Protein AF-V9G3A2-F1 (afdb_monomer)

Solvent-accessible surface area (backbone atoms only — not comparable to full-atom values): 4852 Å² total; per-residue (Å²): 138,83,89,59,60,89,78,73,86,66,54,82,77,56,41,67,69,55,70,34,71,70,48,47,48,46,39,48,51,54,50,50,52,51,50,54,51,24,64,75,69,73,47,55,76,65,50,36,75,75,33,70,68,52,33,53,54,50,52,52,50,40,47,74,74,68,46,80,90,66,82,79,83,80,72,86,128

Structure (mmCIF, N/CA/C/O backbone):
data_AF-V9G3A2-F1
#
_entry.id   AF-V9G3A2-F1
#
loop_
_atom_site.group_PDB
_atom_site.id
_atom_site.type_symbol
_a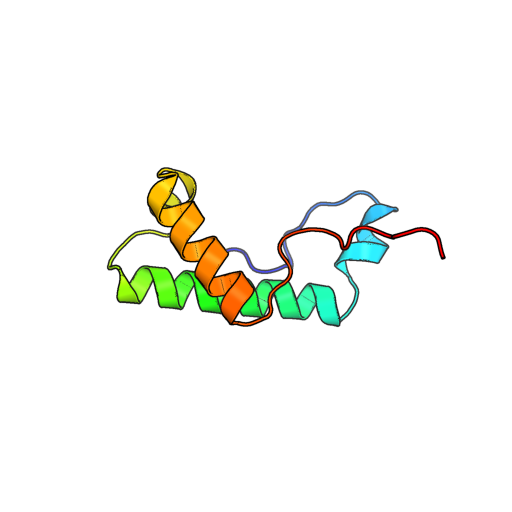tom_site.label_atom_id
_atom_site.label_alt_id
_atom_site.label_comp_id
_atom_site.label_asym_id
_atom_site.label_entity_id
_atom_site.label_seq_id
_atom_site.pdbx_PDB_ins_code
_atom_site.Cartn_x
_atom_site.Cartn_y
_atom_site.Cartn_z
_atom_site.occupancy
_atom_site.B_iso_or_equiv
_atom_site.auth_seq_id
_atom_site.auth_comp_id
_atom_site.auth_asym_id
_atom_site.auth_atom_id
_atom_site.pdbx_PDB_model_num
ATOM 1 N N . MET A 1 1 ? -2.522 10.238 11.507 1.00 58.28 1 MET A N 1
ATOM 2 C CA . MET A 1 1 ? -1.864 10.949 10.389 1.00 58.28 1 MET A CA 1
ATOM 3 C C . MET A 1 1 ? -1.388 9.908 9.391 1.00 58.28 1 MET A C 1
ATOM 5 O O . MET A 1 1 ? -0.724 8.973 9.819 1.00 58.28 1 MET A O 1
ATOM 9 N N . LEU A 1 2 ? -1.738 10.039 8.111 1.00 66.56 2 LEU A N 1
ATOM 10 C CA . LEU A 1 2 ? -1.183 9.217 7.030 1.00 66.56 2 LEU A CA 1
ATOM 11 C C . LEU A 1 2 ? -0.242 10.097 6.208 1.00 66.56 2 LEU A C 1
ATOM 13 O O . LEU A 1 2 ? -0.641 11.161 5.739 1.00 66.56 2 LEU A O 1
ATOM 17 N N . ALA A 1 3 ? 1.025 9.701 6.110 1.00 63.19 3 ALA A N 1
ATOM 18 C CA . ALA A 1 3 ? 2.016 10.439 5.338 1.00 63.19 3 ALA A CA 1
ATOM 19 C C . ALA A 1 3 ? 1.892 10.064 3.856 1.00 63.19 3 ALA A C 1
ATOM 21 O O . ALA A 1 3 ? 2.105 8.909 3.500 1.00 63.19 3 ALA A O 1
ATOM 22 N N . ALA A 1 4 ? 1.578 11.040 3.002 1.00 64.50 4 ALA A N 1
ATOM 23 C CA . ALA A 1 4 ? 1.529 10.859 1.556 1.00 64.50 4 ALA A CA 1
ATOM 24 C C . ALA A 1 4 ? 2.743 11.531 0.887 1.00 64.50 4 ALA A C 1
ATOM 26 O O . ALA A 1 4 ? 2.832 12.754 0.780 1.00 64.50 4 ALA A O 1
ATOM 27 N N . SER A 1 5 ? 3.672 10.693 0.421 1.00 63.31 5 SER A N 1
ATOM 28 C CA . SER A 1 5 ? 4.701 10.960 -0.600 1.00 63.31 5 SER A CA 1
ATOM 29 C C . SER A 1 5 ? 5.861 11.909 -0.256 1.00 63.31 5 SER A C 1
ATOM 31 O O . SER A 1 5 ? 7.021 11.524 -0.394 1.00 63.31 5 SER A O 1
ATOM 33 N N . LYS A 1 6 ? 5.628 13.122 0.255 1.00 63.03 6 LYS A N 1
ATOM 34 C CA . LYS A 1 6 ? 6.702 14.141 0.362 1.00 63.03 6 LYS A CA 1
ATOM 35 C C . LYS A 1 6 ? 7.750 13.887 1.450 1.00 63.03 6 LYS A C 1
ATOM 37 O O . LYS A 1 6 ? 8.716 14.637 1.556 1.00 63.03 6 LYS A O 1
ATOM 42 N N . ASN A 1 7 ? 7.579 12.815 2.217 1.00 66.69 7 ASN A N 1
ATOM 43 C CA . ASN A 1 7 ? 8.404 12.482 3.373 1.00 66.69 7 ASN A CA 1
ATOM 44 C C . ASN A 1 7 ? 9.264 11.232 3.116 1.00 66.69 7 ASN A C 1
ATOM 46 O O . ASN A 1 7 ? 9.935 10.759 4.032 1.00 66.69 7 ASN A O 1
ATOM 50 N N . ILE A 1 8 ? 9.197 10.649 1.912 1.00 71.69 8 ILE A N 1
ATOM 51 C CA . ILE A 1 8 ? 9.928 9.427 1.573 1.00 71.69 8 ILE A CA 1
ATOM 52 C C . ILE A 1 8 ? 11.423 9.751 1.463 1.00 71.69 8 ILE A C 1
ATOM 54 O O . ILE A 1 8 ? 11.869 10.440 0.545 1.00 71.69 8 ILE A O 1
ATOM 58 N N . GLY A 1 9 ? 12.196 9.250 2.429 1.00 75.94 9 GLY A N 1
ATOM 59 C CA . GLY A 1 9 ? 13.655 9.260 2.398 1.00 75.94 9 GLY A CA 1
ATOM 60 C C . GLY A 1 9 ? 14.169 8.074 1.589 1.00 75.94 9 GLY A C 1
ATOM 61 O O . GLY A 1 9 ? 13.948 6.926 1.966 1.00 75.94 9 GLY A O 1
ATOM 62 N N . VAL A 1 10 ? 14.840 8.348 0.473 1.00 79.81 10 VAL A N 1
ATOM 63 C CA . VAL A 1 10 ? 15.347 7.341 -0.474 1.00 79.81 10 VAL A CA 1
ATOM 64 C C . VAL A 1 10 ? 16.772 7.675 -0.897 1.00 79.81 10 VAL A C 1
ATOM 66 O O . VAL A 1 10 ? 17.224 8.812 -0.751 1.00 79.81 10 VAL A O 1
ATOM 69 N N . THR A 1 11 ? 17.506 6.681 -1.401 1.00 85.25 11 THR A N 1
ATOM 70 C CA . THR A 1 11 ? 18.849 6.921 -1.941 1.00 85.25 11 THR A CA 1
ATOM 71 C C . THR A 1 11 ? 18.753 7.727 -3.234 1.00 85.25 11 THR A C 1
ATOM 73 O O . THR A 1 11 ? 17.709 7.761 -3.884 1.00 85.25 11 THR A O 1
ATOM 76 N N . HIS A 1 12 ? 19.854 8.360 -3.644 1.00 76.31 12 HIS A N 1
ATOM 77 C CA . HIS A 1 12 ? 19.882 9.140 -4.885 1.00 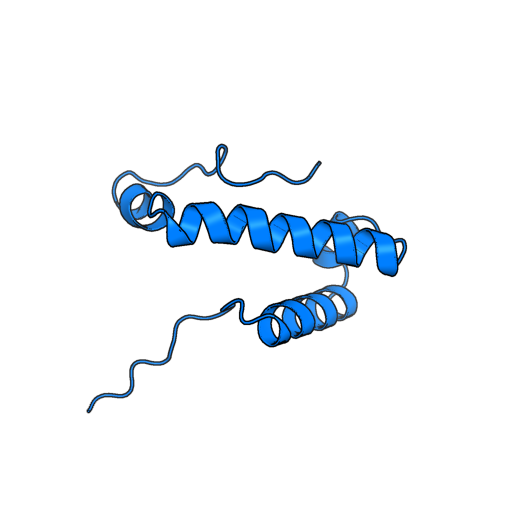76.31 12 HIS A CA 1
ATOM 78 C C . HIS A 1 12 ? 19.445 8.310 -6.106 1.00 76.31 12 HIS A C 1
ATOM 80 O O . HIS A 1 12 ? 18.715 8.803 -6.961 1.00 76.31 12 HIS A O 1
ATOM 86 N N . ILE A 1 13 ? 19.845 7.035 -6.146 1.00 81.38 13 ILE A N 1
ATOM 87 C CA . ILE A 1 13 ? 19.512 6.106 -7.231 1.00 81.38 13 ILE A CA 1
ATOM 88 C C . ILE A 1 13 ? 18.010 5.798 -7.237 1.00 81.38 13 ILE A C 1
ATOM 90 O O . ILE A 1 13 ? 17.371 5.887 -8.282 1.00 81.38 13 ILE A O 1
ATOM 94 N N . THR A 1 14 ? 17.420 5.476 -6.083 1.00 80.12 14 THR A N 1
ATOM 95 C CA . THR A 1 14 ? 15.999 5.104 -6.026 1.00 80.12 14 THR A CA 1
ATOM 96 C C . THR A 1 14 ? 15.061 6.311 -6.029 1.00 80.12 14 THR A C 1
ATOM 98 O O . THR A 1 14 ? 13.888 6.157 -6.357 1.00 80.12 14 THR A O 1
ATOM 101 N N . ASN A 1 15 ? 15.558 7.528 -5.771 1.00 79.38 15 ASN A N 1
ATOM 102 C CA . ASN A 1 15 ? 14.773 8.762 -5.879 1.00 79.38 15 ASN A CA 1
ATOM 103 C C . ASN A 1 15 ? 14.171 8.953 -7.280 1.00 79.38 15 ASN A C 1
ATOM 105 O O . ASN A 1 15 ? 13.028 9.386 -7.388 1.00 79.38 15 ASN A O 1
ATOM 109 N N . GLY A 1 16 ? 14.888 8.571 -8.343 1.00 74.44 16 GLY A N 1
ATOM 110 C CA . GLY A 1 16 ? 14.360 8.630 -9.710 1.00 74.44 16 GLY A CA 1
ATOM 111 C C . GLY A 1 16 ? 13.116 7.758 -9.924 1.00 74.44 16 GLY A C 1
ATOM 112 O O . GLY A 1 16 ? 12.229 8.142 -10.676 1.00 74.44 16 GLY A O 1
ATOM 113 N N . CYS A 1 17 ? 13.008 6.628 -9.219 1.00 75.06 17 CYS A N 1
ATOM 114 C CA . CYS A 1 17 ? 11.873 5.709 -9.331 1.00 75.06 17 CYS A CA 1
AT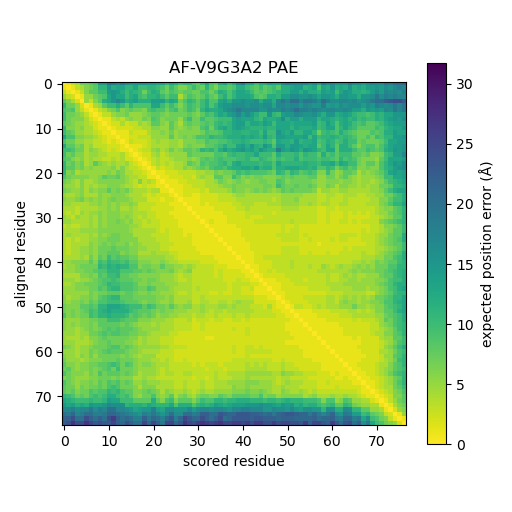OM 115 C C . CYS A 1 17 ? 10.623 6.212 -8.595 1.00 75.06 17 CYS A C 1
ATOM 117 O O . CYS A 1 17 ? 9.512 5.940 -9.033 1.00 75.06 17 CYS A O 1
ATOM 119 N N . TYR A 1 18 ? 10.788 6.955 -7.494 1.00 74.25 18 TYR A N 1
ATOM 120 C CA . TYR A 1 18 ? 9.668 7.425 -6.665 1.00 74.25 18 TYR A CA 1
ATOM 121 C C . TYR A 1 18 ? 9.137 8.813 -7.045 1.00 74.25 18 TYR A C 1
ATOM 123 O O . TYR A 1 18 ? 8.047 9.180 -6.620 1.00 74.25 18 TYR A O 1
ATOM 131 N N . ARG A 1 19 ? 9.890 9.586 -7.837 1.00 77.50 19 ARG A N 1
ATOM 132 C CA . ARG A 1 19 ? 9.540 10.958 -8.259 1.00 77.50 19 ARG A CA 1
ATOM 133 C C . ARG A 1 19 ? 8.908 11.037 -9.648 1.00 77.50 19 ARG A C 1
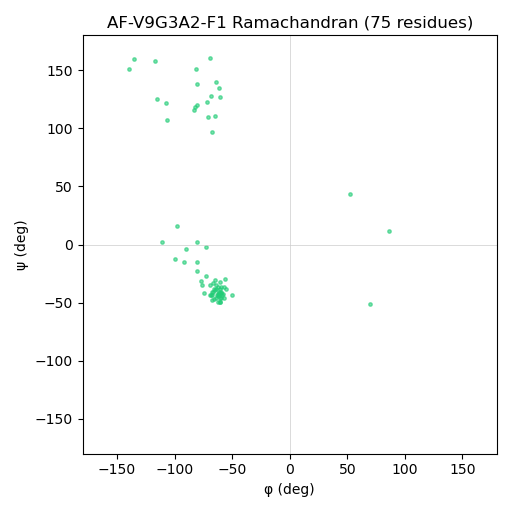ATOM 135 O O . ARG A 1 19 ? 8.862 12.102 -10.257 1.00 77.50 19 ARG A O 1
ATOM 142 N N . LEU A 1 20 ? 8.445 9.906 -10.169 1.00 79.81 20 LEU A N 1
ATOM 143 C CA . LEU A 1 20 ? 7.654 9.869 -11.392 1.00 79.81 20 LEU A CA 1
ATOM 144 C C . LEU A 1 20 ? 6.206 10.230 -11.061 1.00 79.81 20 LEU A C 1
ATOM 146 O O . LEU A 1 20 ? 5.654 9.743 -10.077 1.00 79.81 20 LEU A O 1
ATOM 150 N N . HIS A 1 21 ? 5.578 11.039 -11.914 1.00 77.25 21 HIS A N 1
ATOM 151 C CA . HIS A 1 21 ? 4.204 11.509 -11.717 1.00 77.25 21 HIS A CA 1
ATOM 152 C C . HIS A 1 21 ? 3.195 10.383 -11.395 1.00 77.25 21 HIS A C 1
ATOM 154 O O . HIS A 1 21 ? 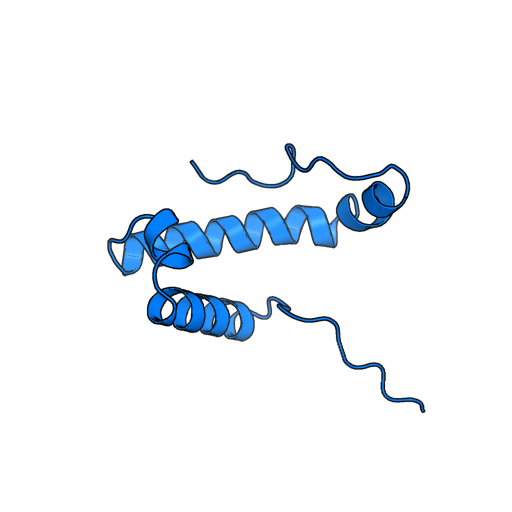2.415 10.562 -10.459 1.00 77.25 21 HIS A O 1
ATOM 160 N N . PRO A 1 22 ? 3.218 9.209 -12.068 1.00 76.94 22 PRO A N 1
ATOM 161 C CA . PRO A 1 22 ? 2.327 8.100 -11.718 1.00 76.94 22 PRO A CA 1
ATOM 162 C C . PRO A 1 22 ? 2.556 7.565 -10.301 1.00 76.94 22 PRO A C 1
ATOM 164 O O . PRO A 1 22 ? 1.602 7.233 -9.609 1.00 76.94 22 PRO A O 1
ATOM 167 N N . VAL A 1 23 ? 3.809 7.524 -9.845 1.00 76.94 23 VAL A N 1
ATOM 168 C CA . VAL A 1 23 ? 4.172 7.000 -8.522 1.00 76.94 23 VAL A CA 1
ATOM 169 C C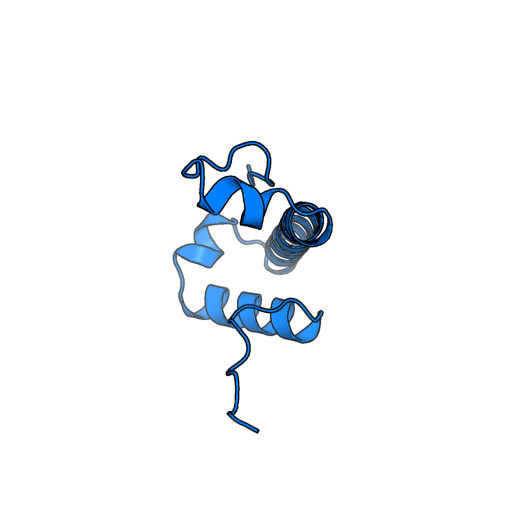 . VAL A 1 23 ? 3.787 7.989 -7.423 1.00 76.94 23 VAL A C 1
ATOM 171 O O . VAL A 1 23 ? 3.223 7.595 -6.405 1.00 76.94 23 VAL A O 1
ATOM 174 N N . GLU A 1 24 ? 4.017 9.286 -7.641 1.00 79.75 24 GLU A N 1
ATOM 175 C CA . GLU A 1 24 ? 3.621 10.323 -6.683 1.00 79.75 24 GLU A CA 1
ATOM 176 C C . GLU A 1 24 ? 2.096 10.408 -6.514 1.00 79.75 24 GLU A C 1
ATOM 178 O O . GLU A 1 24 ? 1.621 10.583 -5.389 1.00 79.75 24 GLU A O 1
ATOM 183 N N . TRP A 1 25 ? 1.334 10.244 -7.602 1.00 80.88 25 TRP A N 1
ATOM 184 C CA . TRP A 1 25 ? -0.131 10.194 -7.563 1.00 80.88 25 TRP A CA 1
ATOM 185 C C . TRP A 1 25 ? -0.660 8.929 -6.891 1.00 80.88 25 TRP A C 1
ATOM 187 O O . TRP A 1 25 ? -1.547 9.030 -6.043 1.00 80.88 25 TRP A O 1
ATOM 197 N N . ASN A 1 26 ? -0.080 7.765 -7.197 1.00 83.44 26 ASN A N 1
ATOM 198 C CA . ASN A 1 26 ? -0.506 6.486 -6.627 1.00 83.44 26 ASN A CA 1
ATOM 199 C C . ASN A 1 26 ? -0.391 6.482 -5.090 1.00 83.44 26 ASN A C 1
ATOM 201 O O . ASN A 1 26 ? -1.284 6.004 -4.400 1.00 83.44 26 ASN A O 1
ATOM 205 N N . ILE A 1 27 ? 0.632 7.130 -4.517 1.00 83.31 27 ILE A N 1
ATOM 206 C CA . ILE A 1 27 ? 0.742 7.281 -3.054 1.00 83.31 27 ILE A CA 1
ATOM 207 C C . ILE A 1 27 ? -0.445 8.065 -2.467 1.00 83.31 27 ILE A C 1
ATOM 209 O O . ILE A 1 27 ? -0.940 7.724 -1.391 1.00 83.31 27 ILE A O 1
ATOM 213 N N . GLY A 1 28 ? -0.891 9.128 -3.142 1.00 85.38 28 GLY A N 1
ATOM 214 C CA . GLY A 1 28 ? -2.052 9.911 -2.717 1.00 85.38 28 GLY A CA 1
ATOM 215 C C . GLY A 1 28 ? -3.352 9.116 -2.822 1.00 85.38 28 GLY A C 1
ATOM 216 O O . GLY A 1 28 ? -4.156 9.121 -1.891 1.00 85.38 28 GLY A O 1
ATOM 217 N N . GLU A 1 29 ? -3.520 8.389 -3.921 1.00 87.69 29 GLU A N 1
ATOM 218 C CA . GLU A 1 29 ? -4.662 7.511 -4.169 1.00 87.69 29 GLU A CA 1
ATOM 219 C C . GLU A 1 29 ? -4.743 6.374 -3.136 1.00 87.69 29 GLU A C 1
ATOM 221 O O . GLU A 1 29 ? -5.762 6.214 -2.463 1.00 87.69 29 GLU A O 1
ATOM 226 N N . ALA A 1 30 ? -3.638 5.661 -2.901 1.00 88.50 30 ALA A N 1
ATOM 227 C CA . ALA A 1 30 ? -3.542 4.614 -1.888 1.00 88.50 30 ALA A CA 1
ATOM 228 C C . ALA A 1 30 ? -3.810 5.146 -0.468 1.00 88.50 30 ALA A C 1
ATOM 230 O O . ALA A 1 30 ? -4.471 4.482 0.337 1.00 88.50 30 ALA A O 1
ATOM 231 N N . ALA A 1 31 ? -3.347 6.360 -0.145 1.00 88.50 31 ALA A N 1
ATOM 232 C CA . ALA A 1 31 ? -3.670 7.011 1.124 1.00 88.50 31 ALA A CA 1
ATOM 233 C C . ALA A 1 31 ? -5.168 7.348 1.237 1.00 88.50 31 ALA A C 1
ATOM 235 O O . ALA A 1 31 ? -5.749 7.180 2.311 1.00 88.50 31 ALA A O 1
ATOM 236 N N . GLY A 1 32 ? -5.802 7.773 0.140 1.00 89.31 32 GLY A N 1
ATOM 237 C CA . GLY A 1 32 ? -7.246 7.996 0.059 1.00 89.31 32 GLY A CA 1
ATOM 238 C C . GLY A 1 32 ? -8.043 6.721 0.330 1.00 89.31 32 GLY A C 1
ATOM 239 O O . GLY A 1 32 ? -8.908 6.716 1.210 1.00 89.31 32 GLY A O 1
ATOM 240 N N . TYR A 1 33 ? -7.689 5.619 -0.338 1.00 91.44 33 TYR A N 1
ATOM 241 C CA . TYR A 1 33 ? -8.297 4.308 -0.092 1.00 91.44 33 TYR A CA 1
ATOM 242 C C . TYR A 1 33 ? -8.109 3.842 1.351 1.00 91.44 33 TYR A C 1
ATOM 244 O O . TYR A 1 33 ? -9.052 3.345 1.962 1.00 91.44 33 TYR A O 1
ATOM 252 N N . CYS A 1 34 ? -6.924 4.050 1.928 1.00 89.88 34 CYS A 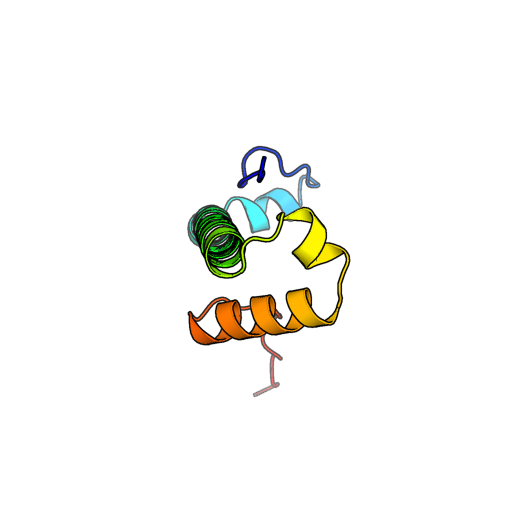N 1
ATOM 253 C CA . CYS A 1 34 ? -6.649 3.707 3.321 1.00 89.88 34 CYS A CA 1
ATOM 254 C C . CYS A 1 34 ? -7.581 4.450 4.290 1.00 89.88 34 CYS A C 1
ATOM 256 O O . CYS A 1 34 ? -8.170 3.827 5.173 1.00 89.88 34 CYS A O 1
ATOM 258 N N . ILE A 1 35 ? -7.776 5.762 4.107 1.00 91.00 35 ILE A N 1
ATOM 259 C CA . ILE A 1 35 ? -8.682 6.555 4.956 1.00 91.00 35 ILE A CA 1
ATOM 260 C C . ILE A 1 35 ? -10.129 6.104 4.775 1.00 91.00 35 ILE A C 1
ATOM 262 O O . ILE A 1 35 ? -10.819 5.889 5.768 1.00 91.00 35 ILE A O 1
ATOM 266 N N . SER A 1 36 ? -10.584 5.938 3.532 1.00 91.94 36 SER A N 1
ATOM 267 C CA . SER A 1 36 ? -11.942 5.466 3.237 1.00 91.94 36 SER A CA 1
ATOM 268 C C . SER A 1 36 ? -12.211 4.110 3.893 1.00 91.94 36 SER A C 1
ATOM 270 O O . SER A 1 36 ? -13.221 3.956 4.573 1.00 91.94 36 SER A O 1
ATOM 272 N N . TYR A 1 37 ? -11.279 3.163 3.784 1.00 91.75 37 TYR A N 1
ATOM 273 C CA . TYR A 1 37 ? -11.390 1.854 4.422 1.00 91.75 37 TYR A CA 1
ATOM 274 C C . TYR A 1 37 ? -11.413 1.941 5.955 1.00 91.75 37 TYR A C 1
ATOM 276 O O . TYR A 1 37 ? -12.250 1.306 6.595 1.00 91.75 37 TYR A O 1
ATOM 284 N N . CYS A 1 38 ? -10.549 2.769 6.555 1.00 91.56 38 CYS A N 1
ATOM 285 C CA . CYS A 1 38 ? -10.551 3.003 8.004 1.00 91.56 38 CYS A CA 1
ATOM 286 C C . CYS A 1 38 ? -11.900 3.542 8.497 1.00 91.56 38 CYS A C 1
ATOM 288 O O . CYS A 1 38 ? -12.403 3.092 9.524 1.00 91.56 38 CYS A O 1
ATOM 290 N N . LEU A 1 39 ? -12.487 4.494 7.763 1.00 91.81 39 LEU A N 1
ATOM 291 C CA . LEU A 1 39 ? -13.778 5.094 8.103 1.00 91.81 39 LEU A CA 1
ATOM 292 C C . LEU A 1 39 ? -14.932 4.094 7.963 1.00 91.81 39 LEU A C 1
ATOM 294 O O . LEU A 1 39 ? -15.807 4.062 8.821 1.00 91.81 39 LEU A O 1
ATOM 298 N N . GLU A 1 40 ? -14.924 3.261 6.921 1.00 92.69 40 GLU A N 1
ATOM 299 C CA . GLU A 1 40 ? -15.951 2.235 6.694 1.00 92.69 40 GLU A CA 1
ATOM 300 C C . GLU A 1 40 ? -15.928 1.130 7.755 1.00 92.69 40 GLU A C 1
ATOM 302 O O . GLU A 1 40 ? -16.980 0.684 8.205 1.00 92.69 40 GLU A O 1
ATOM 307 N N . GLN A 1 41 ? -14.735 0.691 8.160 1.00 90.31 41 GLN A N 1
ATOM 308 C CA . GLN A 1 41 ? -14.559 -0.387 9.139 1.00 90.31 41 GLN A CA 1
ATOM 309 C C . GLN A 1 41 ? -14.484 0.122 10.587 1.00 90.31 41 GLN A C 1
ATOM 311 O O . GLN A 1 41 ? -14.421 -0.679 11.517 1.00 90.31 41 GLN A O 1
ATOM 316 N N . ASN A 1 42 ? -14.499 1.444 10.789 1.00 92.75 42 ASN A N 1
ATOM 317 C CA . ASN A 1 42 ? -14.323 2.105 12.082 1.00 92.75 42 ASN A CA 1
ATOM 318 C C . ASN A 1 42 ? -13.049 1.648 12.827 1.00 92.75 42 ASN A C 1
ATOM 320 O O . ASN A 1 42 ? -13.069 1.398 14.033 1.00 92.75 42 ASN A O 1
ATOM 324 N N . ILE A 1 43 ? -11.941 1.528 12.092 1.00 91.69 43 ILE A N 1
ATOM 325 C CA . ILE A 1 43 ? -10.627 1.111 12.605 1.00 91.69 43 ILE A CA 1
ATOM 326 C C . ILE A 1 43 ? -9.596 2.226 12.445 1.00 91.69 43 ILE A C 1
ATOM 328 O O . ILE A 1 43 ? -9.728 3.110 11.594 1.00 91.69 43 ILE A O 1
ATOM 332 N N . LEU A 1 44 ? -8.526 2.181 13.236 1.00 89.44 44 LEU A N 1
ATOM 333 C CA . LEU A 1 44 ? -7.401 3.090 13.062 1.00 89.44 44 LEU A CA 1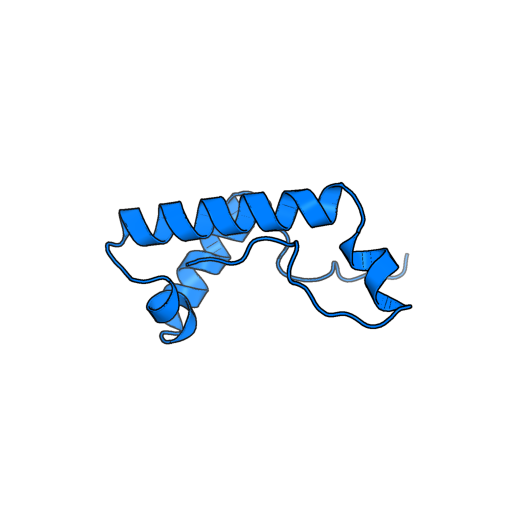
ATOM 334 C C . LEU A 1 44 ? -6.482 2.581 11.938 1.00 89.44 44 LEU A C 1
ATOM 336 O O . LEU A 1 44 ? -6.323 1.373 11.761 1.00 89.44 44 LEU A O 1
ATOM 340 N N . PRO A 1 45 ? -5.764 3.470 11.226 1.00 86.81 45 PRO A N 1
ATOM 341 C CA . PRO A 1 45 ? -4.795 3.051 10.209 1.00 86.81 45 PRO A CA 1
ATOM 342 C C . PRO A 1 45 ? -3.707 2.105 10.739 1.00 86.81 45 PRO A C 1
ATOM 344 O O . PRO A 1 45 ? -3.192 1.259 10.013 1.00 86.81 45 PRO A O 1
ATOM 347 N N . THR A 1 46 ? -3.355 2.226 12.021 1.00 87.69 46 THR A N 1
ATOM 348 C CA . THR A 1 46 ? -2.437 1.306 12.706 1.00 87.69 46 THR A CA 1
ATOM 349 C C . THR A 1 46 ? -2.990 -0.111 12.819 1.00 87.69 46 THR A C 1
ATOM 351 O O . THR A 1 46 ? -2.215 -1.064 12.768 1.00 87.69 46 THR A O 1
ATOM 354 N N . ASP A 1 47 ? -4.310 -0.270 12.910 1.00 86.81 47 ASP A N 1
ATOM 355 C CA . ASP A 1 47 ? -4.958 -1.575 13.045 1.00 86.81 47 ASP A CA 1
ATOM 356 C C . ASP A 1 47 ? -4.907 -2.373 11.742 1.00 86.81 47 ASP A C 1
ATOM 358 O O . ASP A 1 47 ? -4.854 -3.601 11.799 1.00 86.81 47 ASP A O 1
ATOM 362 N N . ILE A 1 48 ? -4.845 -1.691 10.589 1.00 87.94 48 ILE A N 1
ATOM 363 C CA . ILE A 1 48 ? -4.610 -2.315 9.276 1.00 87.94 48 ILE A CA 1
ATOM 364 C C . ILE A 1 48 ? -3.249 -3.009 9.257 1.00 87.94 48 ILE A C 1
ATOM 366 O O . ILE A 1 48 ? -3.129 -4.118 8.763 1.00 87.94 48 ILE A O 1
ATOM 370 N N . ARG A 1 49 ? -2.202 -2.373 9.796 1.00 85.25 49 ARG A N 1
ATOM 371 C CA . ARG A 1 49 ? -0.857 -2.969 9.820 1.00 85.25 49 ARG A CA 1
ATOM 372 C C . ARG A 1 49 ? -0.723 -4.060 10.886 1.00 85.25 49 ARG A C 1
ATOM 374 O O . ARG A 1 49 ? 0.040 -5.001 10.690 1.00 85.25 49 ARG A O 1
ATOM 381 N N . ASN A 1 50 ? -1.394 -3.898 12.024 1.00 90.19 50 ASN A N 1
ATOM 382 C CA . ASN A 1 50 ? -1.216 -4.779 13.178 1.00 90.19 50 ASN A CA 1
ATOM 383 C C . ASN A 1 50 ? -1.989 -6.100 13.068 1.00 90.19 50 ASN A C 1
ATOM 385 O O . ASN A 1 50 ? -1.594 -7.067 13.715 1.00 90.19 50 ASN A O 1
ATOM 389 N N . HIS A 1 51 ? -3.051 -6.160 12.260 1.00 91.44 51 HIS A N 1
ATOM 390 C CA . HIS A 1 51 ? -3.840 -7.375 12.071 1.00 91.44 51 HIS A CA 1
ATOM 391 C C . HIS A 1 51 ? -3.719 -7.869 10.632 1.00 91.44 51 HIS A C 1
ATOM 393 O O . HIS A 1 51 ? -3.997 -7.153 9.674 1.00 91.44 51 HIS A O 1
ATOM 399 N N . GLN A 1 52 ? -3.313 -9.126 10.477 1.00 90.56 52 GLN A N 1
ATOM 400 C CA . GLN A 1 52 ? -3.061 -9.699 9.159 1.00 90.56 52 GLN A CA 1
ATOM 401 C C . GLN A 1 52 ? -4.345 -9.835 8.324 1.00 90.56 52 GLN A C 1
ATOM 403 O O . GLN A 1 52 ? -4.303 -9.639 7.111 1.00 90.56 52 GLN A O 1
ATOM 408 N N . ASP A 1 53 ? -5.487 -10.089 8.967 1.00 92.00 53 ASP A N 1
ATOM 409 C CA . ASP A 1 53 ? -6.780 -10.221 8.286 1.00 92.00 53 ASP A CA 1
ATOM 410 C C . ASP A 1 53 ? -7.267 -8.884 7.709 1.00 92.00 53 ASP A C 1
ATOM 412 O O . ASP A 1 53 ? -7.711 -8.811 6.563 1.00 92.00 53 ASP A O 1
ATOM 416 N N . THR A 1 54 ? -7.149 -7.793 8.475 1.00 91.31 54 THR A N 1
ATOM 417 C CA . THR A 1 54 ? -7.533 -6.456 7.996 1.00 91.31 54 THR A CA 1
ATOM 418 C C . THR A 1 54 ? -6.583 -5.965 6.911 1.00 91.31 54 THR A C 1
ATOM 420 O O . THR A 1 54 ? -7.044 -5.331 5.961 1.00 91.31 54 THR A O 1
ATOM 423 N N . LEU A 1 55 ? -5.290 -6.299 7.006 1.00 91.81 55 LEU A N 1
ATOM 424 C CA . LEU A 1 55 ? -4.308 -6.032 5.959 1.00 91.81 55 LEU A CA 1
ATOM 425 C C . LEU A 1 55 ? -4.674 -6.741 4.654 1.00 91.81 55 LEU A C 1
ATOM 427 O O . LEU A 1 55 ? -4.685 -6.101 3.605 1.00 91.81 55 LEU A O 1
ATOM 431 N N . ALA A 1 56 ? -4.986 -8.037 4.714 1.00 93.19 56 ALA A N 1
ATOM 432 C CA . ALA A 1 56 ? -5.328 -8.830 3.537 1.00 93.19 56 ALA A CA 1
ATOM 433 C C . ALA A 1 56 ? -6.596 -8.303 2.849 1.00 93.19 56 ALA A C 1
ATOM 435 O O . ALA A 1 56 ? -6.604 -8.112 1.633 1.00 93.19 56 ALA A O 1
ATOM 436 N N . ASN A 1 57 ? -7.632 -7.977 3.626 1.00 92.44 57 ASN A N 1
ATOM 437 C CA . ASN A 1 57 ? -8.867 -7.389 3.102 1.00 92.44 57 ASN A CA 1
ATOM 438 C C . ASN A 1 57 ? -8.621 -6.025 2.444 1.00 92.44 57 ASN A C 1
ATOM 440 O O . ASN A 1 57 ? -9.135 -5.750 1.359 1.00 92.44 57 ASN A O 1
ATOM 444 N N . PHE A 1 58 ? -7.796 -5.180 3.068 1.00 92.75 58 PHE A N 1
ATOM 445 C CA . PHE A 1 58 ? -7.422 -3.892 2.495 1.00 92.75 58 PHE A CA 1
ATOM 446 C C . PHE A 1 58 ? -6.628 -4.058 1.192 1.00 92.75 58 PHE A C 1
ATOM 448 O O . PHE A 1 58 ? -6.947 -3.422 0.192 1.00 92.75 58 PHE A O 1
ATOM 455 N N . GLN A 1 59 ? -5.639 -4.955 1.163 1.00 93.00 59 GLN A N 1
ATOM 456 C CA . GLN A 1 59 ? -4.864 -5.267 -0.041 1.00 93.00 59 GLN A CA 1
ATOM 457 C C . GLN A 1 59 ? -5.749 -5.796 -1.174 1.00 93.00 59 GLN A C 1
ATOM 459 O O . GLN A 1 59 ? -5.594 -5.376 -2.318 1.00 93.00 59 GLN A O 1
ATOM 464 N N . GLN A 1 60 ? -6.717 -6.659 -0.868 1.00 93.81 60 GLN A N 1
ATOM 465 C CA . GLN A 1 60 ? -7.668 -7.150 -1.860 1.00 93.81 60 GLN A CA 1
ATOM 466 C C . GLN A 1 60 ? -8.497 -6.009 -2.464 1.00 93.81 60 GLN A C 1
ATOM 468 O O . GLN A 1 60 ? -8.683 -5.977 -3.680 1.00 93.81 60 GLN A O 1
ATOM 473 N N . ARG A 1 61 ? -8.945 -5.050 -1.643 1.00 91.88 61 ARG A N 1
ATOM 474 C CA . ARG A 1 61 ? -9.634 -3.847 -2.128 1.00 91.88 61 ARG A CA 1
ATOM 475 C C . ARG A 1 61 ? -8.740 -3.029 -3.059 1.00 91.88 61 ARG A C 1
ATOM 477 O O . ARG A 1 61 ? -9.182 -2.666 -4.139 1.00 91.88 61 ARG A O 1
ATOM 484 N N . LEU A 1 62 ? -7.478 -2.794 -2.693 1.00 92.25 62 LEU A N 1
ATOM 485 C CA . LEU A 1 62 ? -6.536 -2.056 -3.547 1.00 92.25 62 LEU A CA 1
ATOM 486 C C . LEU A 1 62 ? -6.368 -2.714 -4.925 1.00 92.25 62 LEU A C 1
ATOM 488 O O . LEU A 1 62 ? -6.410 -2.023 -5.938 1.00 92.25 62 LEU A O 1
ATOM 492 N N . VAL A 1 63 ? -6.252 -4.044 -4.973 1.00 92.75 63 VAL A N 1
ATOM 493 C CA . VAL A 1 63 ? -6.152 -4.787 -6.241 1.00 92.75 63 VAL A CA 1
ATOM 494 C C . VAL A 1 63 ? -7.434 -4.665 -7.073 1.00 92.75 63 VAL A C 1
ATOM 496 O O . VAL A 1 63 ? -7.354 -4.527 -8.291 1.00 92.75 63 VAL A O 1
ATOM 499 N N . GLN A 1 64 ? -8.613 -4.690 -6.442 1.00 91.31 64 GLN A N 1
ATOM 500 C CA . GLN A 1 64 ? -9.899 -4.508 -7.136 1.00 91.31 64 GLN A CA 1
ATOM 501 C C . GLN A 1 64 ? -10.035 -3.118 -7.766 1.00 91.31 64 GLN A C 1
ATOM 503 O O . GLN A 1 64 ? -10.593 -2.997 -8.853 1.00 91.31 64 GLN A O 1
ATOM 508 N N . GLU A 1 65 ? -9.479 -2.098 -7.118 1.00 89.25 65 GLU A N 1
ATOM 509 C CA . GLU A 1 65 ? -9.431 -0.720 -7.620 1.00 89.25 65 GLU A CA 1
ATOM 510 C C . GLU A 1 65 ? -8.305 -0.498 -8.650 1.00 89.25 65 GLU A C 1
ATOM 512 O O . GLU A 1 65 ? -8.118 0.610 -9.147 1.00 89.25 65 GLU A O 1
ATOM 517 N N . GLY A 1 66 ? -7.555 -1.550 -9.001 1.00 88.25 66 GLY A N 1
ATOM 518 C CA . GLY A 1 66 ? -6.506 -1.510 -10.022 1.00 88.25 66 GLY A CA 1
ATOM 519 C C . GLY A 1 66 ? -5.135 -1.058 -9.517 1.00 88.25 66 GLY A C 1
ATOM 520 O O . GLY A 1 66 ? -4.244 -0.814 -10.329 1.00 88.25 66 GLY A O 1
ATOM 521 N N . ILE A 1 67 ? -4.929 -0.961 -8.199 1.00 88.50 67 ILE A N 1
ATOM 522 C CA . ILE A 1 67 ? -3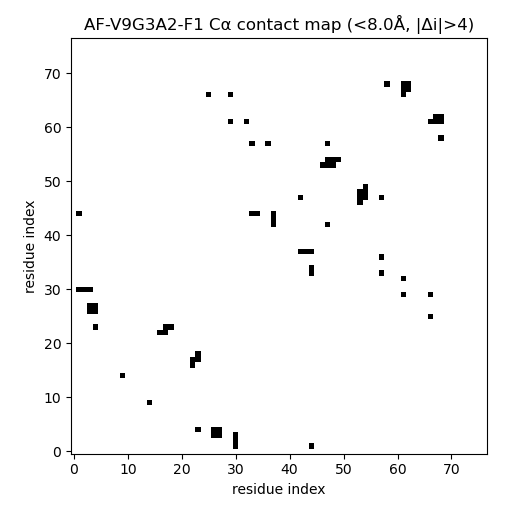.622 -0.636 -7.620 1.00 88.50 67 ILE A CA 1
ATOM 523 C C . ILE A 1 67 ? -2.750 -1.890 -7.573 1.00 88.50 67 ILE A C 1
ATOM 525 O O . ILE A 1 67 ? -3.057 -2.880 -6.904 1.00 88.50 67 ILE A O 1
ATOM 529 N N . GLU A 1 68 ? -1.616 -1.825 -8.262 1.00 86.81 68 GLU A N 1
ATOM 530 C CA . GLU A 1 68 ? -0.619 -2.890 -8.277 1.00 86.81 68 GLU A CA 1
ATOM 531 C C . GLU A 1 68 ? 0.128 -2.968 -6.936 1.00 86.81 68 GLU A C 1
ATOM 533 O O . GLU A 1 68 ? 0.750 -2.006 -6.487 1.00 86.81 68 GLU A O 1
ATOM 538 N N . LEU A 1 69 ? 0.089 -4.140 -6.294 1.00 88.12 69 LEU A N 1
ATOM 539 C CA . LEU A 1 69 ? 0.796 -4.404 -5.030 1.00 88.12 69 LEU A CA 1
ATOM 540 C C . LEU A 1 69 ? 2.114 -5.168 -5.210 1.00 88.12 69 LEU A C 1
ATOM 542 O O . LEU A 1 69 ? 2.899 -5.283 -4.269 1.00 88.12 69 LEU A O 1
ATOM 546 N N . ALA A 1 70 ? 2.347 -5.714 -6.400 1.00 85.69 70 ALA A N 1
ATOM 547 C CA . ALA A 1 70 ? 3.520 -6.503 -6.735 1.00 85.69 70 ALA A CA 1
ATOM 548 C C . ALA A 1 70 ? 3.998 -6.143 -8.140 1.00 85.69 70 ALA A C 1
ATOM 550 O O . ALA A 1 70 ? 3.203 -5.780 -9.003 1.00 85.69 70 ALA A O 1
ATOM 551 N N . TRP A 1 71 ? 5.303 -6.277 -8.364 1.00 80.44 71 TRP A N 1
ATOM 552 C CA . TRP A 1 71 ? 5.871 -6.117 -9.695 1.00 80.44 71 TRP A CA 1
ATOM 553 C C . TRP A 1 71 ? 5.336 -7.207 -10.630 1.00 80.44 71 TRP A C 1
ATOM 555 O O . TRP A 1 71 ? 5.243 -8.364 -10.209 1.00 80.44 71 TRP A O 1
ATOM 565 N N . PRO A 1 72 ? 5.019 -6.875 -11.892 1.00 77.50 72 PRO A N 1
ATOM 566 C CA . PRO A 1 72 ? 4.603 -7.876 -12.857 1.00 77.50 72 PRO A CA 1
ATOM 567 C C . PRO A 1 72 ? 5.732 -8.885 -13.078 1.00 77.50 72 PRO A C 1
ATOM 569 O O . PRO A 1 72 ? 6.894 -8.512 -13.264 1.00 77.50 72 PRO A O 1
ATOM 572 N N . GLU A 1 73 ? 5.393 -10.175 -13.082 1.00 80.69 73 GLU A N 1
ATOM 573 C CA . GLU A 1 73 ? 6.338 -11.204 -13.503 1.00 80.69 73 GLU A CA 1
ATOM 574 C C . GLU A 1 73 ? 6.646 -11.009 -14.988 1.00 80.69 73 GLU A C 1
ATOM 576 O O . GLU A 1 73 ? 5.801 -11.225 -15.862 1.00 80.69 73 GLU A O 1
ATOM 581 N N . LEU A 1 74 ? 7.876 -10.588 -15.275 1.00 77.56 74 LEU A N 1
ATOM 582 C CA . LEU A 1 74 ? 8.393 -10.525 -16.632 1.00 77.56 74 LEU A CA 1
ATOM 583 C C . LEU A 1 74 ? 8.533 -11.962 -17.141 1.00 77.56 74 LEU A C 1
ATOM 585 O O . LEU A 1 74 ? 9.521 -12.639 -16.858 1.00 77.56 74 LEU A O 1
ATOM 589 N N . ARG A 1 75 ? 7.537 -12.451 -17.881 1.00 69.88 75 ARG A N 1
ATOM 590 C CA . ARG A 1 75 ? 7.716 -13.683 -18.651 1.00 69.88 75 ARG A CA 1
ATOM 591 C C . ARG A 1 75 ? 8.706 -13.389 -19.779 1.00 69.88 75 ARG A C 1
ATOM 593 O O . ARG A 1 75 ? 8.486 -12.420 -20.510 1.00 69.88 75 ARG A O 1
ATOM 600 N N . PRO A 1 76 ? 9.775 -14.188 -19.937 1.00 66.06 76 PRO A N 1
ATOM 601 C CA . PRO A 1 76 ? 10.570 -14.121 -21.147 1.00 66.06 76 PRO A CA 1
ATOM 602 C C . PRO A 1 76 ? 9.658 -14.469 -22.325 1.00 66.06 76 PRO A C 1
ATOM 604 O O . PRO A 1 76 ? 8.947 -15.478 -22.282 1.00 66.06 76 PRO A O 1
ATOM 607 N N . VAL A 1 77 ? 9.641 -13.584 -23.320 1.00 61.00 77 VAL A N 1
ATOM 608 C CA . VAL A 1 77 ? 9.073 -13.850 -24.646 1.00 61.00 77 VAL A CA 1
ATOM 609 C C . VAL A 1 77 ? 9.990 -14.762 -25.446 1.00 61.00 77 VAL A C 1
ATOM 611 O O . VAL A 1 77 ? 11.225 -14.668 -25.253 1.00 61.00 77 VAL A O 1
#

Radius of gyration: 14.42 Å; Cα contacts (8 Å, |Δi|>4): 39; chains: 1; bounding box: 36×28×38 Å

Foldseek 3Di:
DQDQQPPDDDDPVCVVVCPDPVNSVLSVVLVVLLVVLCVVVVHDSVVCVVDPVSVVVSVVVCVVVVHDPDDDPPDDD

Secondary structure (DSSP, 8-state):
----STT----HHHHHHHSSHHHHHHHHHHHHHHHHHHHHHT--HHHHHH-HHHHHHHHHHHHHTT---S-------

Mean predicted aligned error: 6.57 Å

Sequence (77 aa):
MLAASKNIGVTHITNGCYRLHPVEWNIGEAAGYCISYCLEQNILPTDIRNHQDTLANFQQRLVQEGIELAWPELRPV

pLDDT: mean 83.19, std 9.37, range [58.28, 93.81]